Protein AF-A0A967L7H8-F1 (afdb_monomer)

Solvent-accessible surface area (backbone atoms only — not comparable to full-atom values): 4130 Å² total; per-residue (Å²): 139,61,94,89,70,83,82,68,80,80,37,70,68,48,49,51,51,52,34,52,52,52,49,59,52,54,57,71,47,79,90,49,56,94,78,39,92,52,54,95,75,37,62,68,58,54,48,36,65,76,66,53,74,62,82,77,88,72,83,70,89,110

Radius of gyration: 14.8 Å; Cα contacts (8 Å, |Δi|>4): 27; chains: 1; bounding box: 31×22×45 Å

Nearest PDB structures (foldseek):
  7zmg-assembly1_A  TM=9.555E-01  e=2.262E-04  Thermochaetoides thermophila DSM 1495
  6zkh-assembly1_3  TM=9.381E-01  e=3.360E-04 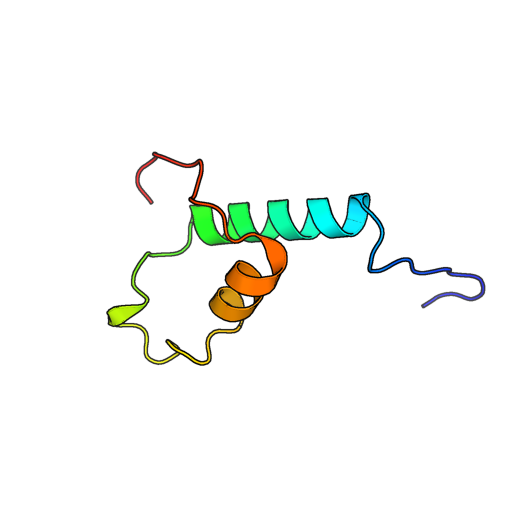 Ovis aries
  8qby-assembly1_G  TM=9.575E-01  e=3.834E-04  Paracoccus denitrificans PD1222
  7ard-assembly1_G  TM=9.582E-01  e=9.652E-04  Polytomella sp. Pringsheim 198.80
  8esw-assembly1_S1  TM=8.665E-01  e=3.146E-04  Drosophila melanogaster

pLDDT: mean 86.68, std 6.49, range [63.84, 94.75]

Foldseek 3Di:
DDPPDDDDCPDPVNLVVLQVVLLVVVLPDDPCLVVDPCNPVDPSVVSCVVRHVDDHPDPDDD

Secondary structure (DSSP, 8-state):
--TT----TTSHHHHHHHHHHHHHHHHH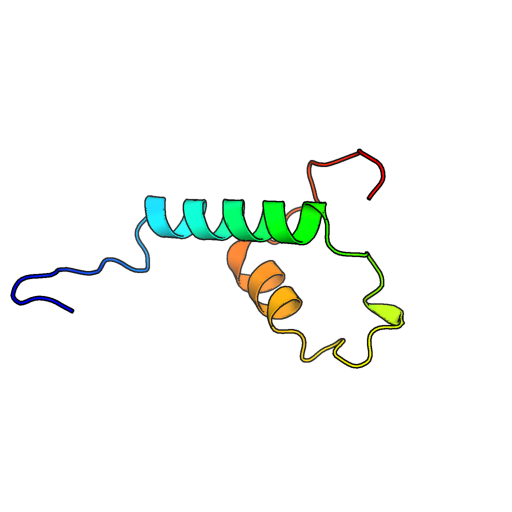S-S-GGG-TTTTT-HHHHHIIIII-S--S--S--

Structure (mmCIF, N/CA/C/O backbone):
data_AF-A0A967L7H8-F1
#
_entry.id   AF-A0A967L7H8-F1
#
loop_
_atom_site.group_PDB
_atom_site.id
_atom_site.type_symbol
_atom_site.label_atom_id
_atom_site.label_alt_id
_atom_site.label_comp_id
_atom_site.label_asym_id
_atom_site.label_entity_id
_atom_site.label_seq_id
_atom_site.pdbx_PDB_ins_code
_atom_site.Cartn_x
_atom_site.Cartn_y
_atom_site.Cartn_z
_atom_site.occupancy
_atom_site.B_iso_or_equiv
_atom_site.auth_seq_id
_atom_site.auth_comp_id
_atom_site.auth_asym_id
_atom_site.auth_atom_id
_atom_site.pdbx_PDB_model_num
ATOM 1 N N . VAL A 1 1 ? -1.327 3.276 20.818 1.00 78.38 1 VAL A N 1
ATOM 2 C CA . VAL A 1 1 ? -2.774 2.995 20.980 1.00 78.38 1 VAL A CA 1
ATOM 3 C C . VAL A 1 1 ? -3.196 3.604 22.301 1.00 78.38 1 VAL A C 1
ATOM 5 O O . VAL A 1 1 ? -2.453 3.439 23.260 1.00 78.38 1 VAL A O 1
ATOM 8 N N . ALA A 1 2 ? -4.287 4.369 22.323 1.00 91.69 2 ALA A N 1
ATOM 9 C CA . ALA A 1 2 ? -4.817 4.978 23.544 1.00 91.69 2 ALA A CA 1
ATOM 10 C C . ALA A 1 2 ? -5.919 4.097 24.150 1.00 91.69 2 ALA A C 1
ATOM 12 O O . ALA A 1 2 ? -6.544 3.308 23.436 1.00 91.69 2 ALA A O 1
ATOM 13 N N . GLU A 1 3 ? -6.148 4.229 25.453 1.00 88.19 3 GLU A N 1
ATOM 14 C CA . GLU A 1 3 ? -7.183 3.478 26.164 1.00 88.19 3 GLU A CA 1
ATOM 15 C C . GLU A 1 3 ? -8.577 3.804 25.596 1.00 88.19 3 GLU A C 1
ATOM 17 O O . GLU A 1 3 ? -8.908 4.965 25.360 1.00 88.19 3 GLU A O 1
ATOM 22 N N . GLY A 1 4 ? -9.363 2.766 25.285 1.00 93.12 4 GLY A N 1
ATOM 23 C CA . GLY A 1 4 ? -10.680 2.891 24.640 1.00 93.12 4 GLY A CA 1
ATOM 24 C C . GLY A 1 4 ? -10.682 2.994 23.104 1.00 93.12 4 GLY A C 1
ATOM 25 O O . GLY A 1 4 ? -11.752 3.080 22.505 1.00 93.12 4 GLY A O 1
ATOM 26 N N . MET A 1 5 ? -9.526 2.958 22.431 1.00 94.06 5 MET A N 1
ATOM 27 C CA . MET A 1 5 ? -9.461 3.007 20.963 1.00 94.06 5 MET A CA 1
ATOM 28 C C . MET A 1 5 ? -9.947 1.696 20.318 1.00 94.06 5 MET A C 1
ATOM 30 O O . MET A 1 5 ? -9.300 0.657 20.448 1.00 94.06 5 MET A O 1
ATOM 34 N N . ILE A 1 6 ? -11.036 1.759 19.543 1.00 91.38 6 ILE A N 1
ATOM 35 C CA . ILE A 1 6 ? -11.529 0.637 18.726 1.00 91.38 6 ILE A CA 1
ATOM 36 C C . ILE A 1 6 ? -11.036 0.805 17.286 1.00 91.38 6 ILE A C 1
ATOM 38 O O . ILE A 1 6 ? -11.344 1.792 16.619 1.00 91.38 6 ILE A O 1
ATOM 42 N N . VAL A 1 7 ? -10.270 -0.170 16.792 1.00 92.12 7 VAL A N 1
ATOM 43 C CA . VAL A 1 7 ? -9.663 -0.124 15.454 1.00 92.12 7 VAL A CA 1
ATOM 44 C C . VAL A 1 7 ? -10.359 -1.105 14.515 1.00 92.12 7 VAL A C 1
ATOM 46 O O . VAL A 1 7 ? -10.251 -2.321 14.665 1.00 92.12 7 VAL A O 1
ATOM 49 N N . HIS A 1 8 ? -11.019 -0.577 13.484 1.00 92.94 8 HIS A N 1
ATOM 50 C CA . HIS A 1 8 ? -11.639 -1.378 12.427 1.00 92.94 8 HIS A CA 1
ATOM 51 C C . HIS A 1 8 ? -10.783 -1.375 11.157 1.00 92.94 8 HIS A C 1
ATOM 53 O O . HIS A 1 8 ? -10.936 -0.529 10.277 1.00 92.94 8 HIS A O 1
ATOM 59 N N . THR A 1 9 ? -9.900 -2.363 11.031 1.00 91.44 9 THR A N 1
ATOM 60 C CA . THR A 1 9 ? -8.952 -2.473 9.903 1.00 91.44 9 THR A CA 1
ATOM 61 C C . THR A 1 9 ? -9.602 -2.891 8.579 1.00 9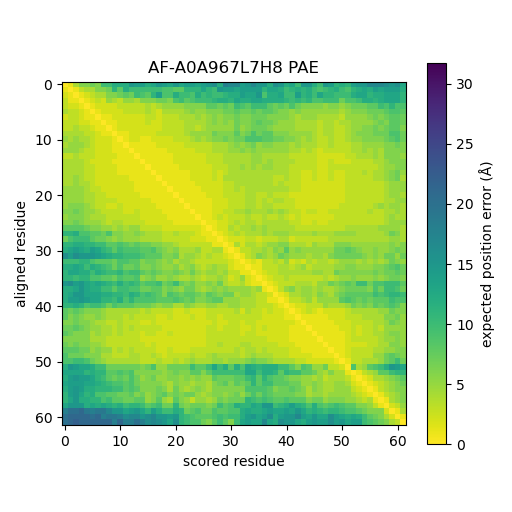1.44 9 THR A C 1
ATOM 63 O O . THR A 1 9 ? -9.054 -2.645 7.500 1.00 91.44 9 THR A O 1
ATOM 66 N N . ARG A 1 10 ? -10.784 -3.511 8.646 1.00 91.56 10 ARG A N 1
ATOM 67 C CA . ARG A 1 10 ? -11.546 -4.028 7.495 1.00 91.56 10 ARG A CA 1
ATOM 68 C C . ARG A 1 10 ? -12.821 -3.231 7.200 1.00 91.56 10 ARG A C 1
ATOM 70 O O . ARG A 1 10 ? -13.682 -3.720 6.480 1.00 91.56 10 ARG A O 1
ATOM 77 N N . SER A 1 11 ? -12.960 -2.028 7.759 1.00 94.75 11 SER A N 1
ATOM 78 C CA . SER A 1 11 ? -14.077 -1.143 7.414 1.00 94.75 11 SER A CA 1
ATOM 79 C C . SER A 1 11 ? -14.016 -0.748 5.934 1.00 94.75 11 SER A C 1
ATOM 81 O O . SER A 1 11 ? -12.931 -0.689 5.349 1.00 94.75 11 SER A O 1
ATOM 83 N N . ALA A 1 12 ? -15.170 -0.450 5.329 1.00 93.81 12 ALA A N 1
ATOM 84 C CA . ALA A 1 12 ? -15.232 -0.008 3.934 1.00 93.81 12 ALA A CA 1
ATOM 85 C C . ALA A 1 12 ? -14.336 1.220 3.694 1.00 93.81 12 ALA A C 1
ATOM 87 O O . ALA A 1 12 ? -13.556 1.237 2.749 1.00 93.81 12 ALA A O 1
ATOM 88 N N . LEU A 1 13 ? -14.354 2.187 4.621 1.00 93.75 13 LEU A N 1
ATOM 89 C CA . LEU A 1 13 ? -13.488 3.365 4.569 1.00 93.75 13 LEU A CA 1
ATOM 90 C C . LEU A 1 13 ? -11.997 2.994 4.556 1.00 93.75 13 LEU A C 1
ATOM 92 O O . LEU A 1 13 ? -11.245 3.514 3.738 1.00 93.75 13 LEU A O 1
ATOM 96 N N . ALA A 1 14 ? -11.562 2.077 5.427 1.00 93.62 14 ALA A N 1
ATOM 97 C CA . ALA A 1 14 ? -10.163 1.658 5.482 1.00 93.62 14 ALA A CA 1
ATOM 98 C C . ALA A 1 14 ? -9.730 0.900 4.216 1.00 93.62 14 ALA A C 1
ATOM 100 O O . ALA A 1 14 ? -8.593 1.044 3.771 1.00 93.62 14 ALA A O 1
ATOM 101 N N . VAL A 1 15 ? -10.619 0.093 3.630 1.00 91.69 15 VAL A N 1
ATOM 102 C CA . VAL A 1 15 ? -10.355 -0.622 2.372 1.00 91.69 15 VAL A CA 1
ATOM 103 C C . VAL A 1 15 ? -10.211 0.359 1.210 1.00 91.69 15 VAL A C 1
ATOM 105 O O . VAL A 1 15 ? -9.234 0.271 0.468 1.00 91.69 15 VAL A O 1
ATOM 108 N N . GLU A 1 16 ? -11.138 1.307 1.070 1.00 91.25 16 GLU A N 1
ATOM 109 C CA . GLU A 1 16 ? -11.086 2.302 -0.006 1.00 91.25 16 GLU A CA 1
ATOM 110 C C . GLU A 1 16 ? -9.891 3.250 0.148 1.00 91.25 16 GLU A C 1
ATOM 112 O O . GLU A 1 16 ? -9.204 3.534 -0.832 1.00 91.25 16 GLU A O 1
ATOM 117 N N . ALA A 1 17 ? -9.547 3.644 1.378 1.00 92.25 17 ALA A N 1
ATOM 118 C CA . ALA A 1 17 ? -8.344 4.430 1.639 1.00 92.25 17 ALA A CA 1
ATOM 119 C C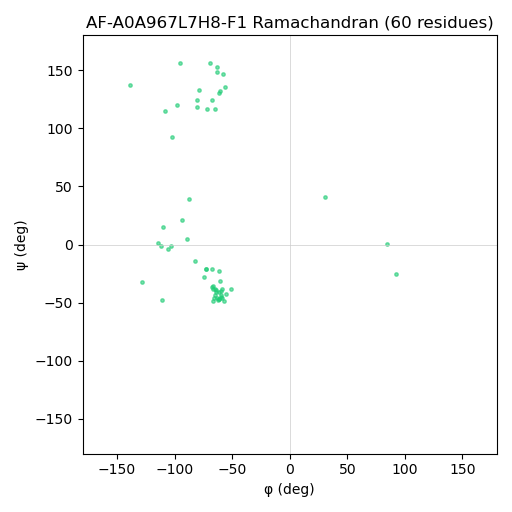 . ALA A 1 17 ? -7.065 3.699 1.193 1.00 92.25 17 ALA A C 1
ATOM 121 O O . ALA A 1 17 ? -6.212 4.298 0.539 1.00 92.25 17 ALA A O 1
ATOM 122 N N . ARG A 1 18 ? -6.934 2.391 1.478 1.00 91.12 18 ARG A N 1
ATOM 123 C CA . ARG A 1 18 ? -5.779 1.596 1.016 1.00 91.12 18 ARG A CA 1
ATOM 124 C C . ARG A 1 18 ? -5.682 1.545 -0.508 1.00 91.12 18 ARG A C 1
ATOM 126 O O . ARG A 1 18 ? -4.582 1.660 -1.041 1.00 91.12 18 ARG A O 1
ATOM 133 N N . LYS A 1 19 ? -6.812 1.391 -1.205 1.00 90.12 19 LYS A N 1
ATOM 134 C CA . LYS A 1 19 ? -6.849 1.396 -2.676 1.00 90.12 19 LYS A CA 1
ATOM 135 C C . LYS A 1 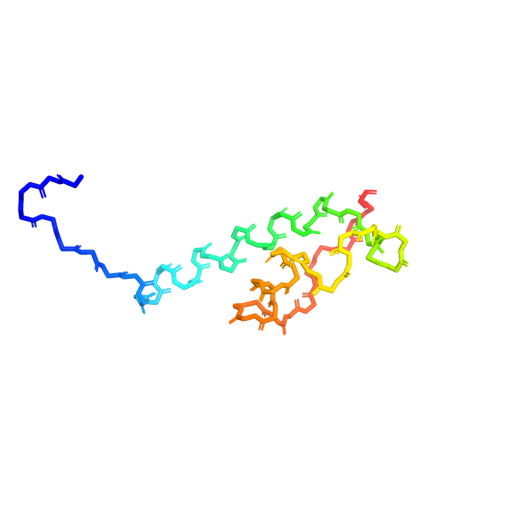19 ? -6.399 2.736 -3.245 1.00 90.12 19 LYS A C 1
ATOM 137 O O . LYS A 1 19 ? -5.562 2.741 -4.140 1.00 90.12 19 LYS A O 1
ATOM 142 N N . ALA A 1 20 ? -6.898 3.843 -2.696 1.00 89.81 20 ALA A N 1
ATOM 143 C CA . ALA A 1 20 ? -6.521 5.183 -3.137 1.00 89.81 20 ALA A CA 1
ATOM 144 C C . ALA A 1 20 ? -5.014 5.430 -2.975 1.00 89.81 20 ALA A C 1
ATOM 146 O O . ALA A 1 20 ? -4.362 5.887 -3.908 1.00 89.81 20 ALA A O 1
ATOM 147 N N . VAL A 1 21 ? -4.436 5.059 -1.826 1.00 91.25 21 V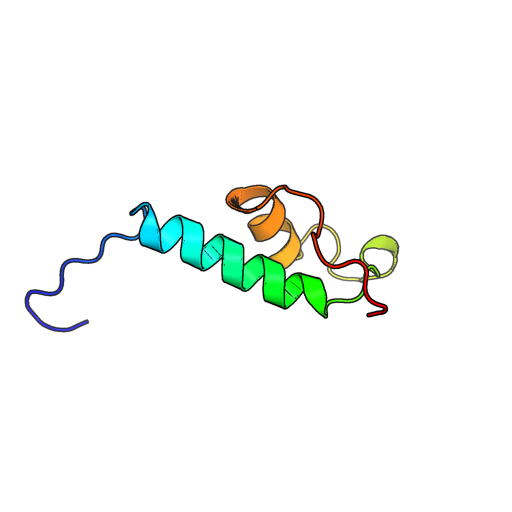AL A N 1
ATOM 148 C CA . VAL A 1 21 ? -2.987 5.190 -1.592 1.00 91.25 21 VAL A CA 1
ATOM 149 C C . VAL A 1 21 ? -2.185 4.360 -2.594 1.00 91.25 21 VAL A C 1
ATOM 151 O O . VAL A 1 21 ? -1.260 4.891 -3.202 1.00 91.25 21 VAL A O 1
ATOM 154 N N . LEU A 1 22 ? -2.560 3.093 -2.816 1.00 90.81 22 LEU A N 1
ATOM 155 C CA . LEU A 1 22 ? -1.896 2.239 -3.808 1.00 90.81 22 LEU A CA 1
ATOM 156 C C . LEU A 1 22 ? -1.970 2.832 -5.214 1.00 90.81 22 LEU A C 1
ATOM 158 O O . LEU A 1 22 ? -1.003 2.754 -5.965 1.00 90.81 22 LEU A O 1
ATOM 162 N N . GLU A 1 23 ? -3.098 3.438 -5.567 1.00 88.69 23 GLU A N 1
ATOM 163 C CA . GLU A 1 23 ? -3.270 4.084 -6.859 1.00 88.69 23 GLU A CA 1
ATOM 164 C C . GLU A 1 23 ? -2.343 5.292 -7.026 1.00 88.69 23 GLU A C 1
ATOM 166 O O . GLU A 1 23 ? -1.687 5.409 -8.055 1.00 88.69 23 GLU A O 1
ATOM 171 N N . PHE A 1 24 ? -2.213 6.143 -6.004 1.00 88.31 24 PHE A N 1
ATOM 172 C CA . PHE A 1 24 ? -1.268 7.263 -6.026 1.00 88.31 24 PHE A CA 1
ATOM 173 C C . PHE A 1 24 ? 0.190 6.803 -6.071 1.00 88.31 24 PHE A C 1
ATOM 175 O O . PHE A 1 24 ? 1.007 7.407 -6.766 1.00 88.31 24 PHE A O 1
ATOM 182 N N . THR A 1 25 ? 0.528 5.726 -5.358 1.00 89.12 25 THR A N 1
ATOM 183 C CA . THR A 1 25 ? 1.869 5.135 -5.430 1.00 89.12 25 THR A CA 1
ATOM 184 C C . THR A 1 25 ? 2.154 4.634 -6.842 1.00 89.12 25 THR A C 1
ATOM 186 O O . THR A 1 25 ? 3.191 4.961 -7.409 1.00 89.12 25 THR A O 1
ATOM 189 N N . LEU A 1 26 ? 1.220 3.896 -7.446 1.00 87.31 26 LEU A N 1
ATOM 190 C CA . LEU A 1 26 ? 1.374 3.355 -8.796 1.00 87.31 26 LEU A CA 1
ATOM 191 C C . LEU A 1 26 ? 1.265 4.413 -9.893 1.00 87.31 26 LEU A C 1
ATOM 193 O O . LEU A 1 26 ? 1.776 4.171 -10.982 1.00 87.31 26 LEU A O 1
ATOM 197 N N . ALA A 1 27 ? 0.643 5.564 -9.630 1.00 86.38 27 ALA A N 1
ATOM 198 C CA . ALA A 1 27 ? 0.586 6.679 -10.569 1.00 86.38 27 ALA A CA 1
ATOM 199 C C . ALA A 1 27 ? 1.990 7.177 -10.928 1.00 86.38 27 ALA A C 1
ATOM 201 O O . ALA A 1 27 ? 2.254 7.413 -12.096 1.00 86.38 27 ALA A O 1
ATOM 202 N N . ASN A 1 28 ? 2.899 7.239 -9.951 1.00 82.56 28 ASN A N 1
ATOM 203 C CA . ASN A 1 28 ? 4.272 7.719 -10.148 1.00 82.56 28 ASN A CA 1
ATOM 204 C C . ASN A 1 28 ? 5.323 6.592 -10.154 1.00 82.56 28 ASN A C 1
ATOM 206 O O . ASN A 1 28 ? 6.506 6.854 -10.345 1.00 82.56 28 ASN A O 1
ATOM 210 N N . HIS A 1 29 ? 4.928 5.337 -9.911 1.00 86.12 29 HIS A N 1
ATOM 211 C CA . HIS A 1 29 ? 5.864 4.211 -9.917 1.00 86.12 29 HIS A CA 1
ATOM 212 C C . HIS A 1 29 ? 6.191 3.773 -11.357 1.00 86.12 29 HIS A C 1
ATOM 214 O O . HIS A 1 29 ? 5.251 3.587 -12.153 1.00 86.12 29 HIS A O 1
ATOM 220 N N . PRO A 1 30 ? 7.481 3.562 -11.690 1.00 84.81 30 PRO A N 1
ATOM 221 C CA . PRO A 1 30 ? 7.881 3.065 -13.000 1.00 84.81 30 PRO A CA 1
ATOM 222 C C . PRO A 1 30 ? 7.320 1.661 -13.251 1.00 84.81 30 PRO A C 1
ATOM 224 O O . PRO A 1 30 ? 7.143 0.862 -12.332 1.00 84.81 30 PRO A O 1
ATOM 227 N N . LEU A 1 31 ? 7.029 1.343 -14.512 1.00 81.88 31 LEU A N 1
ATOM 228 C CA . LEU A 1 31 ? 6.510 0.032 -14.929 1.00 81.88 31 LEU A CA 1
ATOM 229 C C . LEU A 1 31 ? 7.648 -0.962 -15.217 1.00 81.88 31 LEU A C 1
ATOM 231 O O . LEU A 1 31 ? 7.564 -1.780 -16.128 1.00 81.88 31 LEU A O 1
ATOM 235 N N . ASP A 1 32 ? 8.690 -0.914 -14.394 1.00 86.38 32 ASP A N 1
ATOM 236 C CA . ASP A 1 32 ? 9.950 -1.628 -14.603 1.00 86.38 32 ASP A CA 1
ATOM 237 C C . ASP A 1 32 ? 9.978 -2.985 -13.891 1.00 86.38 32 ASP A C 1
ATOM 239 O O . ASP A 1 32 ? 11.038 -3.558 -13.652 1.00 86.38 32 ASP A O 1
ATOM 243 N N . CYS A 1 33 ? 8.808 -3.546 -13.565 1.00 85.81 33 CYS A N 1
ATOM 244 C CA . CYS A 1 33 ? 8.708 -4.841 -12.891 1.00 85.81 33 CYS A CA 1
ATOM 245 C C . CYS A 1 33 ? 9.525 -5.963 -13.573 1.00 85.81 33 CYS A C 1
ATOM 247 O O . CYS A 1 33 ? 10.122 -6.738 -12.841 1.00 85.81 33 CYS A O 1
ATOM 249 N N . PRO A 1 34 ? 9.624 -6.084 -14.915 1.00 84.00 34 PRO A N 1
ATOM 250 C CA . PRO A 1 34 ? 10.428 -7.140 -15.547 1.00 84.00 34 PRO A CA 1
ATOM 251 C C . PRO A 1 34 ? 11.944 -7.018 -15.342 1.00 84.00 34 PRO A C 1
ATOM 253 O O . PRO A 1 34 ? 12.654 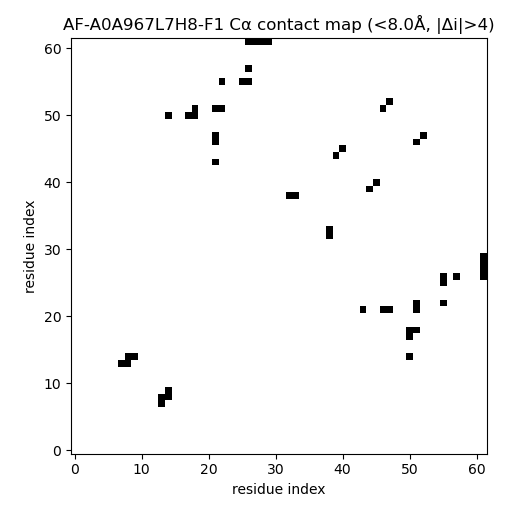-8.004 -15.517 1.00 84.00 34 PRO A O 1
ATOM 256 N N . VAL A 1 35 ? 12.437 -5.821 -15.019 1.00 88.44 35 VAL A N 1
ATOM 257 C CA . VAL A 1 35 ? 13.868 -5.535 -14.807 1.00 88.44 35 VAL A CA 1
ATOM 258 C C . VAL A 1 35 ? 14.185 -5.212 -13.346 1.00 88.44 35 VAL A C 1
ATOM 260 O O . VAL A 1 35 ? 15.333 -4.953 -13.005 1.00 88.44 35 VAL A O 1
ATOM 263 N N . CYS A 1 36 ? 13.171 -5.200 -12.481 1.00 91.56 36 CYS A N 1
ATOM 264 C CA . CYS A 1 36 ? 13.316 -4.933 -11.062 1.00 91.56 36 CYS A CA 1
ATOM 265 C C . CYS A 1 36 ? 13.797 -6.197 -10.346 1.00 91.56 36 CYS A C 1
ATOM 267 O O . CYS A 1 36 ? 13.116 -7.220 -10.373 1.00 91.56 36 CYS A O 1
ATOM 269 N N . ASP A 1 37 ? 14.917 -6.105 -9.629 1.00 86.81 37 ASP A N 1
ATOM 270 C CA . ASP A 1 37 ? 15.482 -7.233 -8.872 1.00 86.81 37 ASP A CA 1
ATOM 271 C C . ASP A 1 37 ? 14.545 -7.751 -7.768 1.00 86.81 37 ASP A C 1
ATOM 273 O O . ASP A 1 37 ? 14.630 -8.906 -7.365 1.00 86.81 37 ASP A O 1
ATOM 277 N N . CYS A 1 38 ? 13.617 -6.911 -7.299 1.00 84.12 38 CYS A N 1
ATOM 278 C CA . CYS A 1 38 ? 12.621 -7.270 -6.288 1.00 84.12 38 CYS A CA 1
ATOM 279 C C . CYS A 1 38 ? 11.328 -7.844 -6.894 1.00 84.12 38 CYS A C 1
ATOM 281 O O . CYS A 1 38 ? 10.343 -8.048 -6.178 1.00 84.12 38 CYS A O 1
ATOM 283 N N . ALA A 1 39 ? 11.261 -8.049 -8.211 1.00 81.25 39 ALA A N 1
ATOM 284 C CA . ALA A 1 39 ? 10.085 -8.618 -8.854 1.00 81.25 39 ALA A CA 1
ATOM 285 C C . ALA A 1 39 ? 9.790 -10.025 -8.313 1.00 81.25 39 ALA A C 1
ATOM 287 O O . ALA A 1 39 ? 10.674 -10.867 -8.204 1.00 81.25 39 ALA A O 1
ATOM 288 N N . GLY A 1 40 ? 8.529 -10.287 -7.960 1.00 80.81 40 GLY A N 1
ATOM 289 C CA . GLY A 1 40 ? 8.109 -11.556 -7.353 1.00 80.81 40 GLY A CA 1
ATOM 290 C C . GLY A 1 40 ? 8.121 -11.572 -5.820 1.00 80.81 40 GLY A C 1
ATOM 291 O O . GLY A 1 40 ? 7.308 -12.280 -5.234 1.00 80.81 40 GLY A O 1
ATOM 292 N N . GLU A 1 41 ? 8.940 -10.740 -5.171 1.00 91.12 41 GLU A N 1
ATOM 293 C CA . GLU A 1 41 ? 8.925 -10.520 -3.710 1.00 91.12 41 GLU A CA 1
ATOM 294 C C . GLU A 1 41 ? 8.511 -9.089 -3.313 1.00 91.12 41 GLU A C 1
ATOM 296 O O . GLU A 1 41 ? 8.447 -8.723 -2.135 1.00 91.12 41 GLU A O 1
ATOM 301 N N . CYS A 1 42 ? 8.197 -8.256 -4.308 1.00 92.31 42 CYS A N 1
ATOM 302 C CA . CYS A 1 42 ? 7.815 -6.869 -4.117 1.00 92.31 42 CYS A CA 1
ATOM 303 C C . CYS A 1 42 ? 6.490 -6.756 -3.347 1.00 92.31 42 CYS A C 1
ATOM 305 O O . CYS A 1 42 ? 5.415 -7.103 -3.842 1.00 92.31 42 CYS A O 1
ATOM 307 N N . LYS A 1 43 ? 6.538 -6.153 -2.152 1.00 90.19 43 LYS A N 1
ATOM 308 C CA . LYS A 1 43 ? 5.339 -5.902 -1.333 1.00 90.19 43 LYS A CA 1
ATOM 309 C C . LYS A 1 43 ? 4.311 -5.013 -2.017 1.00 90.19 43 LYS A C 1
ATOM 311 O O . LYS A 1 43 ? 3.116 -5.201 -1.811 1.00 90.19 43 LYS A O 1
ATOM 316 N N . LEU A 1 44 ? 4.746 -4.084 -2.867 1.00 90.69 44 LEU A N 1
ATOM 317 C CA . LEU A 1 44 ? 3.820 -3.265 -3.648 1.00 90.69 44 LEU A CA 1
ATOM 318 C C . LEU A 1 44 ? 3.015 -4.126 -4.632 1.00 90.69 44 LEU A C 1
ATOM 320 O O . LEU A 1 44 ? 1.809 -3.925 -4.772 1.00 90.69 44 LEU A O 1
ATOM 324 N N . GLN A 1 45 ? 3.657 -5.118 -5.253 1.00 88.81 45 GLN A N 1
ATOM 325 C CA . GLN A 1 45 ? 2.997 -6.079 -6.133 1.00 88.81 45 GLN A CA 1
ATOM 326 C C . GLN A 1 45 ? 2.007 -6.953 -5.349 1.00 88.81 45 GLN A C 1
ATOM 328 O O . GLN A 1 45 ? 0.855 -7.083 -5.763 1.00 88.81 45 GLN A O 1
ATOM 333 N N . GLU A 1 46 ? 2.410 -7.480 -4.187 1.00 90.19 46 GLU A N 1
ATOM 334 C CA . GLU A 1 46 ? 1.520 -8.246 -3.299 1.00 90.19 46 GLU A CA 1
ATOM 335 C C . GLU A 1 46 ? 0.280 -7.431 -2.888 1.00 90.19 46 GLU A C 1
ATOM 337 O O . GLU A 1 46 ? -0.852 -7.904 -3.015 1.00 90.19 46 GLU A O 1
ATOM 342 N N . TYR A 1 47 ? 0.465 -6.184 -2.443 1.00 90.94 47 TYR A N 1
ATOM 343 C CA . TYR A 1 47 ? -0.640 -5.317 -2.028 1.00 90.94 47 TYR A CA 1
ATOM 344 C C . TYR A 1 47 ? -1.542 -4.911 -3.189 1.00 90.94 47 TYR A C 1
ATOM 346 O O . TYR A 1 47 ? -2.762 -4.837 -3.019 1.00 90.94 47 TYR A O 1
ATOM 354 N N . TYR A 1 48 ? -0.976 -4.673 -4.372 1.00 88.88 48 TYR A N 1
ATOM 3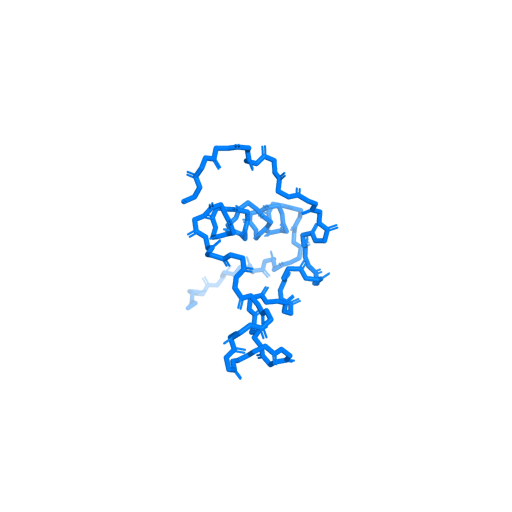55 C CA . TYR A 1 48 ? -1.766 -4.375 -5.558 1.00 88.88 48 TYR A CA 1
ATOM 356 C C . TYR A 1 48 ? -2.683 -5.547 -5.915 1.00 88.88 48 TYR A C 1
ATOM 358 O O . TYR A 1 48 ? -3.885 -5.332 -6.089 1.00 88.88 48 TYR A O 1
ATOM 366 N N . VAL A 1 49 ? -2.158 -6.777 -5.935 1.00 88.25 49 VAL A N 1
ATOM 367 C CA . VAL A 1 49 ? -2.949 -7.991 -6.195 1.00 88.25 49 VAL A CA 1
ATOM 368 C C . VAL A 1 49 ? -3.999 -8.213 -5.102 1.00 88.25 49 VAL A C 1
ATOM 370 O O . VAL A 1 49 ? -5.144 -8.540 -5.409 1.00 88.25 49 VAL A O 1
ATOM 373 N N . ALA A 1 50 ? -3.653 -7.982 -3.834 1.00 87.62 50 ALA A N 1
ATOM 374 C CA . ALA A 1 50 ? -4.552 -8.219 -2.707 1.00 87.62 50 ALA A CA 1
ATOM 375 C C . ALA A 1 50 ? -5.672 -7.171 -2.546 1.00 87.62 50 ALA A C 1
ATOM 377 O O . ALA A 1 50 ? -6.713 -7.476 -1.956 1.00 87.62 50 ALA A O 1
ATOM 378 N N . HIS A 1 51 ? -5.469 -5.924 -2.989 1.00 84.88 51 HIS A N 1
ATOM 379 C CA . HIS A 1 51 ? -6.366 -4.815 -2.633 1.00 84.88 51 HIS A CA 1
ATOM 380 C C . HIS A 1 51 ? -6.903 -3.989 -3.800 1.00 84.88 51 HIS A C 1
ATOM 382 O O . HIS A 1 51 ? -8.028 -3.501 -3.686 1.00 84.88 51 HIS A O 1
ATOM 388 N N . SER A 1 52 ? -6.150 -3.811 -4.888 1.00 78.38 52 SER A N 1
ATOM 389 C CA . SER A 1 52 ? -6.533 -2.892 -5.969 1.00 78.38 52 SER A CA 1
ATOM 390 C C . SER A 1 52 ? -6.905 -3.633 -7.253 1.00 78.38 52 SER A C 1
ATOM 392 O O . SER A 1 52 ? -7.976 -3.360 -7.784 1.00 78.38 52 SER A O 1
ATOM 394 N N . CYS A 1 53 ? -6.085 -4.602 -7.694 1.00 78.25 53 CYS A N 1
ATOM 395 C CA . CYS A 1 53 ? -6.248 -5.489 -8.862 1.00 78.25 53 CYS A CA 1
ATOM 396 C C . CYS A 1 53 ? -7.021 -4.860 -10.042 1.00 78.25 53 CYS A C 1
ATOM 398 O O . CYS A 1 53 ? -7.889 -5.479 -10.658 1.00 78.25 53 CYS A O 1
ATOM 400 N N . ARG A 1 54 ? -6.745 -3.583 -10.315 1.00 79.69 54 ARG A N 1
ATOM 401 C CA . ARG A 1 54 ? -7.452 -2.758 -11.293 1.00 79.69 54 ARG A CA 1
ATOM 402 C C . ARG A 1 54 ? -6.440 -1.921 -12.059 1.00 79.69 54 ARG A C 1
ATOM 404 O O . ARG A 1 54 ? -5.555 -1.347 -11.424 1.00 79.69 54 ARG A O 1
ATOM 411 N N . PRO A 1 55 ? -6.590 -1.810 -13.388 1.00 76.19 55 PRO A N 1
ATOM 412 C CA . PRO A 1 55 ? -5.696 -1.000 -14.202 1.00 76.19 55 PRO A CA 1
ATOM 413 C C . PRO A 1 55 ? -5.679 0.459 -13.726 1.00 76.19 55 PRO A C 1
ATOM 415 O O . PRO A 1 55 ? -6.690 0.980 -13.247 1.00 76.19 55 PRO A O 1
ATOM 418 N N . SER A 1 56 ? -4.517 1.103 -13.868 1.00 80.25 56 SER A N 1
ATOM 419 C CA . SER A 1 56 ? -4.336 2.525 -13.556 1.00 80.25 56 SER A CA 1
ATOM 420 C C . SER A 1 56 ? -5.332 3.376 -14.341 1.00 80.25 56 SER A C 1
ATOM 422 O O . SER A 1 56 ? -5.503 3.180 -15.544 1.00 80.25 56 SER A O 1
ATOM 424 N N . ARG A 1 57 ? -5.958 4.349 -13.671 1.00 83.25 57 ARG A N 1
ATOM 425 C CA . ARG A 1 57 ? -6.782 5.377 -14.327 1.00 83.25 57 ARG A CA 1
ATOM 426 C C . ARG A 1 57 ? -5.946 6.528 -14.892 1.00 83.25 57 ARG A C 1
ATOM 428 O O . ARG A 1 57 ? -6.463 7.321 -15.669 1.00 83.25 57 ARG A O 1
ATOM 435 N N . PHE A 1 58 ? -4.679 6.630 -14.492 1.00 81.25 58 PHE A N 1
ATOM 436 C CA . PHE A 1 58 ? -3.767 7.671 -14.949 1.00 81.25 58 PHE A CA 1
ATOM 437 C C . PHE A 1 58 ? -3.205 7.310 -16.325 1.00 81.25 58 PHE A C 1
ATOM 439 O O . PHE A 1 58 ? -2.537 6.285 -16.467 1.00 81.25 58 PHE A O 1
ATOM 446 N N . THR A 1 59 ? -3.495 8.159 -1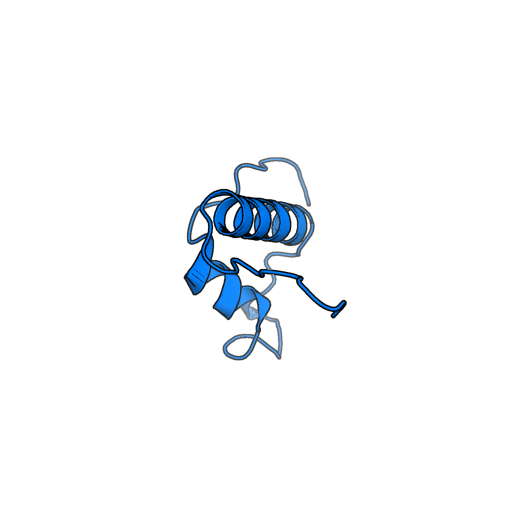7.313 1.00 74.94 59 THR A N 1
ATOM 447 C CA . THR A 1 59 ? -2.997 8.079 -18.699 1.00 74.94 59 THR A CA 1
ATOM 448 C C . THR A 1 59 ? -1.877 9.077 -18.992 1.00 74.94 59 THR A C 1
ATOM 450 O O . THR A 1 59 ? -1.379 9.118 -20.112 1.00 74.94 59 THR A O 1
ATOM 453 N N . GLU A 1 60 ? -1.508 9.896 -18.007 1.00 75.31 60 GLU A N 1
ATOM 454 C CA . GLU A 1 60 ? -0.409 10.855 -18.115 1.00 75.31 60 GLU A CA 1
ATOM 455 C C . GLU A 1 60 ? 0.945 10.144 -18.181 1.00 75.31 60 GLU A C 1
ATOM 457 O O . GLU A 1 60 ? 1.100 9.012 -17.708 1.00 75.31 60 GLU A O 1
ATOM 462 N N . HIS A 1 61 ? 1.931 10.824 -18.764 1.00 63.84 61 HIS A N 1
ATOM 463 C CA . HIS A 1 61 ? 3.295 10.315 -18.801 1.00 63.84 61 HIS A CA 1
ATOM 464 C C . HIS A 1 61 ? 3.871 10.305 -17.382 1.00 63.84 61 HIS A C 1
ATOM 466 O O . HIS A 1 61 ? 3.859 11.330 -16.699 1.00 63.84 61 HIS A O 1
ATOM 472 N N . LYS A 1 62 ? 4.333 9.132 -16.949 1.00 65.38 62 LYS A N 1
ATOM 473 C CA . LYS A 1 62 ? 5.035 8.951 -15.677 1.00 65.38 62 LYS A CA 1
ATOM 474 C C . LYS A 1 62 ? 6.475 9.428 -15.771 1.00 65.38 62 LYS A C 1
ATOM 476 O O . LYS A 1 62 ? 7.034 9.343 -16.894 1.00 65.38 62 LYS A O 1
#

Sequence (62 aa):
VAEGMIVHTRSALAVEARKAVLEFTLANHPLDCPVCDCAGECKLQEYYVAHSCRPSRFTEHK

Mean predicted aligned error: 5.47 Å